Protein AF-A0A7U9N0S5-F1 (afdb_monomer_lite)

Radius of gyration: 13.01 Å; chains: 1; bounding box: 36×22×34 Å

pLDDT: mean 96.0, std 2.58, range [88.69, 98.56]

Sequence (92 aa):
MVKLKVGRNIFDIDENDLILDNGACYMLVTQEIIKNYSSYSPTVSKKLFTDLKKCELIFTSEGLRQAAIKRYGNSVVTFWEFNIKKMQKMGY

Secondary structure (DSSP, 8-state):
-EEEEETTEEEEE-TT-EEEE-SS-EEETT--EEETTEEEPPEEPHHHHHHHHHTT-EE--HHHHHHHHHHHS-TT-EEEEE-HHHHHHTT-

Structure (mmCIF, N/CA/C/O backbone):
data_AF-A0A7U9N0S5-F1
#
_entry.id   AF-A0A7U9N0S5-F1
#
loop_
_atom_site.group_PDB
_atom_site.id
_atom_site.type_symbol
_atom_site.label_atom_id
_atom_site.label_alt_id
_atom_site.label_comp_id
_atom_site.label_asym_id
_atom_site.label_entity_id
_atom_site.label_seq_id
_atom_site.pdbx_PDB_ins_code
_atom_site.Cartn_x
_atom_site.Cartn_y
_atom_site.Cartn_z
_atom_site.occupancy
_atom_site.B_iso_or_equiv
_atom_site.auth_seq_id
_atom_site.auth_comp_id
_atom_site.auth_asym_id
_atom_site.auth_atom_id
_atom_site.pdbx_PDB_model_num
ATOM 1 N N . MET A 1 1 ? 0.079 12.098 8.347 1.00 90.44 1 MET A N 1
ATOM 2 C CA . MET A 1 1 ? 1.014 11.047 8.792 1.00 90.44 1 MET A CA 1
ATOM 3 C C . MET A 1 1 ? 0.321 10.072 9.744 1.00 90.44 1 MET A C 1
ATOM 5 O O . MET A 1 1 ? -0.438 10.532 10.597 1.00 90.44 1 MET A O 1
ATOM 9 N N . VAL A 1 2 ? 0.539 8.765 9.566 1.00 96.88 2 VAL A N 1
ATOM 10 C CA . VAL A 1 2 ? 0.022 7.637 10.380 1.00 96.88 2 VAL A CA 1
ATOM 11 C C . VAL A 1 2 ? 1.080 6.537 10.489 1.00 96.88 2 VAL A C 1
ATOM 13 O O . VAL A 1 2 ? 1.934 6.445 9.609 1.00 96.88 2 VAL A O 1
ATOM 16 N N . LYS A 1 3 ? 1.032 5.675 11.514 1.00 97.62 3 LYS A N 1
ATOM 17 C CA . LYS A 1 3 ? 2.018 4.591 11.663 1.00 97.62 3 LYS A CA 1
ATOM 18 C C . LYS A 1 3 ? 1.489 3.287 11.084 1.00 97.62 3 LYS A C 1
ATOM 20 O O . LYS A 1 3 ? 0.498 2.734 11.552 1.00 97.62 3 LYS A O 1
ATOM 25 N N . LEU A 1 4 ? 2.195 2.733 10.102 1.00 97.62 4 LEU A N 1
ATOM 26 C CA . LEU A 1 4 ? 1.835 1.458 9.485 1.00 97.62 4 LEU A CA 1
ATOM 27 C C . LEU A 1 4 ? 2.928 0.414 9.695 1.00 97.62 4 LEU A C 1
ATOM 29 O O . LEU A 1 4 ? 4.069 0.568 9.261 1.00 97.62 4 LEU A O 1
ATOM 33 N N . LYS A 1 5 ? 2.560 -0.709 10.315 1.00 97.06 5 LYS A N 1
ATOM 34 C CA . LYS A 1 5 ? 3.447 -1.868 10.411 1.00 97.06 5 LYS A CA 1
ATOM 35 C C . LYS A 1 5 ? 3.466 -2.631 9.087 1.00 97.06 5 LYS A C 1
ATOM 37 O O . LYS A 1 5 ? 2.460 -3.224 8.698 1.00 97.06 5 LYS A O 1
ATOM 42 N N . VAL A 1 6 ? 4.630 -2.699 8.446 1.00 96.69 6 VAL A N 1
ATOM 43 C CA . VAL A 1 6 ? 4.866 -3.487 7.229 1.00 96.69 6 VAL A CA 1
ATOM 44 C C . VAL A 1 6 ? 5.981 -4.496 7.500 1.00 96.69 6 VAL A C 1
ATOM 46 O O . VAL A 1 6 ? 7.151 -4.158 7.693 1.00 96.69 6 VAL A O 1
ATOM 49 N N . GLY A 1 7 ? 5.605 -5.775 7.558 1.00 92.06 7 GLY A N 1
ATOM 50 C CA . GLY A 1 7 ? 6.519 -6.849 7.941 1.00 92.06 7 GLY A CA 1
ATOM 51 C C . GLY A 1 7 ? 7.034 -6.672 9.374 1.00 92.06 7 GLY A C 1
ATOM 52 O O . GLY A 1 7 ? 6.258 -6.712 10.332 1.00 92.06 7 GLY A O 1
ATOM 53 N N . ARG A 1 8 ? 8.356 -6.512 9.519 1.00 92.31 8 ARG A N 1
ATOM 54 C CA . ARG A 1 8 ? 9.033 -6.328 10.817 1.00 92.31 8 ARG A CA 1
ATOM 55 C C . ARG A 1 8 ? 9.250 -4.860 11.198 1.00 92.31 8 ARG A C 1
ATOM 57 O O . ARG A 1 8 ? 9.710 -4.611 12.304 1.00 92.31 8 ARG A O 1
ATOM 64 N N . ASN A 1 9 ? 8.911 -3.920 10.319 1.00 95.62 9 ASN A N 1
ATOM 65 C CA . ASN A 1 9 ? 9.194 -2.498 10.499 1.00 95.62 9 ASN A CA 1
ATOM 66 C C . ASN A 1 9 ? 7.892 -1.697 10.635 1.00 95.62 9 ASN A C 1
ATOM 68 O O . ASN A 1 9 ? 6.823 -2.160 10.226 1.00 95.62 9 ASN A O 1
ATOM 72 N N . ILE A 1 10 ? 7.992 -0.504 11.212 1.00 96.88 10 ILE A N 1
ATOM 73 C CA . ILE A 1 10 ? 6.912 0.482 11.287 1.00 96.88 10 ILE A CA 1
ATOM 74 C C . ILE A 1 10 ? 7.364 1.687 10.472 1.00 96.88 10 ILE A C 1
ATOM 76 O O . ILE A 1 10 ? 8.486 2.152 10.656 1.00 96.88 10 ILE A O 1
ATOM 80 N N . PHE A 1 11 ? 6.496 2.152 9.582 1.00 97.56 11 PHE A N 1
ATOM 81 C CA . PHE A 1 11 ? 6.736 3.302 8.721 1.00 97.56 11 PHE A CA 1
ATOM 82 C C . PHE A 1 11 ? 5.756 4.411 9.077 1.00 97.56 11 PHE A C 1
ATOM 84 O O . PHE A 1 11 ? 4.587 4.134 9.363 1.00 97.56 11 PHE A O 1
ATOM 91 N N . ASP A 1 12 ? 6.240 5.645 9.050 1.00 97.44 12 ASP A N 1
ATOM 92 C CA . ASP A 1 12 ? 5.393 6.826 9.060 1.00 97.44 12 ASP A CA 1
ATOM 93 C C . ASP A 1 12 ? 4.911 7.060 7.622 1.00 97.44 12 ASP A C 1
ATOM 95 O O . ASP A 1 12 ? 5.724 7.245 6.723 1.00 97.44 12 ASP A O 1
ATOM 99 N N . ILE A 1 13 ? 3.598 6.967 7.410 1.00 98.06 13 ILE A N 1
ATOM 100 C CA . ILE A 1 13 ? 2.950 7.036 6.095 1.00 98.06 13 ILE A CA 1
ATOM 101 C C . ILE A 1 13 ? 2.193 8.354 5.958 1.00 98.06 13 ILE A C 1
ATOM 103 O O . ILE A 1 13 ? 1.406 8.711 6.847 1.00 98.06 13 ILE A O 1
ATOM 107 N N . ASP A 1 14 ? 2.371 9.052 4.843 1.00 97.56 14 ASP A N 1
ATOM 108 C CA . ASP A 1 14 ? 1.610 10.245 4.474 1.00 97.56 14 ASP A CA 1
ATOM 109 C C . ASP A 1 14 ? 0.967 10.149 3.078 1.00 97.56 14 ASP A C 1
ATOM 111 O O . ASP A 1 14 ? 0.943 9.096 2.444 1.00 97.56 14 ASP A O 1
ATOM 115 N N . GLU A 1 15 ? 0.325 11.232 2.644 1.00 96.50 15 GLU A N 1
ATOM 116 C CA . GLU A 1 15 ? -0.379 11.311 1.361 1.00 96.50 15 GLU A CA 1
ATOM 117 C C . GLU A 1 15 ? 0.515 11.138 0.122 1.00 96.50 15 GLU A C 1
ATOM 119 O O . GLU A 1 15 ? -0.011 10.881 -0.958 1.00 96.50 15 GLU A O 1
ATOM 124 N N . ASN A 1 16 ? 1.836 11.258 0.255 1.00 96.75 16 ASN A N 1
ATOM 125 C CA . ASN A 1 16 ? 2.790 11.069 -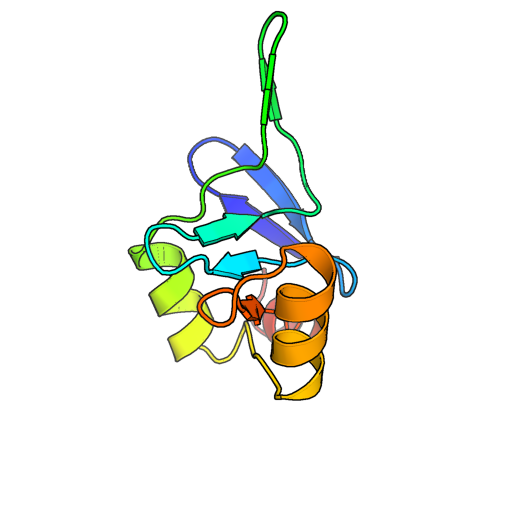0.836 1.00 96.75 16 ASN A CA 1
ATOM 126 C C . ASN A 1 16 ? 3.277 9.622 -0.941 1.00 96.75 16 ASN A C 1
ATOM 128 O O . ASN A 1 16 ? 3.951 9.278 -1.914 1.00 96.75 16 ASN A O 1
ATOM 132 N N . ASP A 1 17 ? 2.968 8.778 0.046 1.00 98.06 17 ASP A N 1
ATOM 133 C CA . ASP A 1 17 ? 3.385 7.386 0.050 1.00 98.06 17 ASP A CA 1
ATOM 134 C C . ASP A 1 17 ? 2.532 6.514 -0.872 1.00 98.06 17 ASP A C 1
ATOM 136 O O . ASP A 1 17 ? 1.306 6.626 -0.934 1.00 98.06 17 ASP A O 1
ATOM 140 N N . LEU A 1 18 ? 3.193 5.581 -1.561 1.00 98.12 18 LEU A N 1
ATOM 141 C CA . LEU A 1 18 ? 2.558 4.734 -2.568 1.00 98.12 18 LEU A CA 1
ATOM 142 C C . LEU A 1 18 ? 2.886 3.261 -2.366 1.00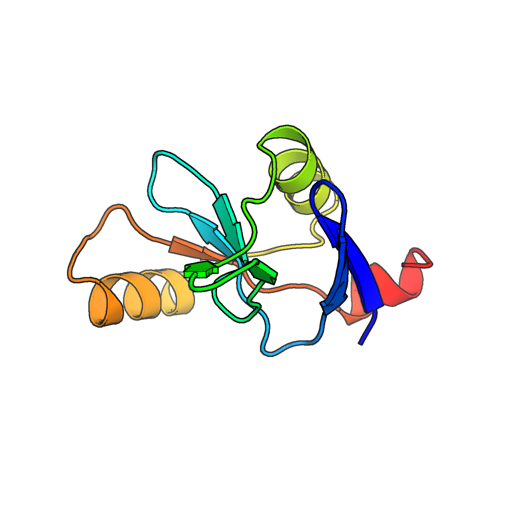 98.12 18 LEU A C 1
ATOM 144 O O . LEU A 1 18 ? 4.045 2.870 -2.195 1.00 98.12 18 LEU A O 1
ATOM 148 N N . ILE A 1 19 ? 1.863 2.420 -2.514 1.00 98.44 19 ILE A N 1
ATOM 149 C CA . ILE A 1 19 ? 2.053 0.992 -2.766 1.00 98.44 19 ILE A CA 1
ATOM 150 C C . ILE A 1 19 ? 2.043 0.756 -4.280 1.00 98.44 19 ILE A C 1
ATOM 152 O O . ILE A 1 19 ? 1.092 1.112 -4.971 1.00 98.44 19 ILE A O 1
ATOM 156 N N . LEU A 1 20 ? 3.083 0.107 -4.797 1.00 97.88 20 LEU A N 1
ATOM 157 C CA . LEU A 1 20 ? 3.121 -0.454 -6.143 1.00 97.88 20 LEU A CA 1
ATOM 158 C C . LEU A 1 20 ? 2.611 -1.894 -6.111 1.00 97.88 20 LEU A C 1
ATOM 160 O O . LEU A 1 20 ? 3.180 -2.732 -5.415 1.00 97.88 20 LEU A O 1
ATOM 164 N N . ASP A 1 21 ? 1.582 -2.177 -6.901 1.00 97.31 21 ASP A N 1
ATOM 165 C CA . ASP A 1 21 ? 1.197 -3.524 -7.316 1.00 97.31 21 ASP A CA 1
ATOM 166 C C . ASP A 1 21 ? 1.805 -3.785 -8.697 1.00 97.31 21 ASP A C 1
ATOM 168 O O . ASP A 1 21 ? 1.504 -3.062 -9.648 1.00 97.31 21 ASP A O 1
ATOM 172 N N . ASN A 1 22 ? 2.687 -4.778 -8.814 1.00 93.50 22 ASN A N 1
ATOM 173 C CA . ASN A 1 22 ? 3.294 -5.157 -10.094 1.00 93.50 22 ASN A CA 1
ATOM 174 C C . ASN A 1 22 ? 2.721 -6.454 -10.690 1.00 93.50 22 ASN A C 1
ATOM 176 O O . ASN A 1 22 ? 3.315 -7.017 -11.610 1.00 93.50 22 ASN A O 1
ATOM 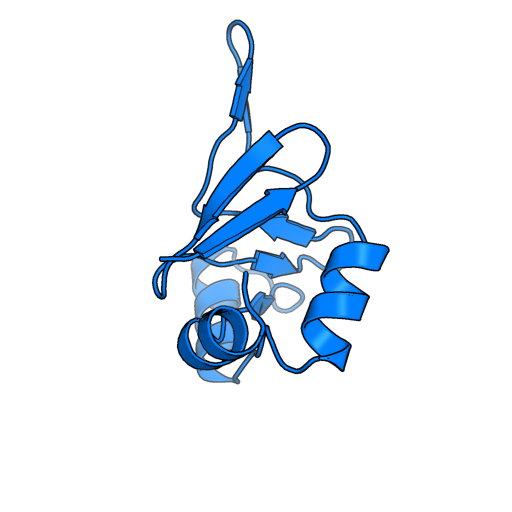180 N N . GLY A 1 23 ? 1.608 -6.957 -10.150 1.00 90.62 23 GLY A N 1
ATOM 181 C CA . GLY A 1 23 ? 0.991 -8.223 -10.547 1.00 90.62 23 GLY A CA 1
ATOM 182 C C . GLY A 1 23 ? 1.584 -9.464 -9.871 1.00 90.62 23 GLY A C 1
ATOM 183 O O . GLY A 1 23 ? 0.981 -10.533 -9.943 1.00 90.62 23 GLY A O 1
ATOM 184 N N . ALA A 1 24 ? 2.721 -9.341 -9.177 1.00 92.44 24 ALA A N 1
ATOM 185 C CA . ALA A 1 24 ? 3.352 -10.428 -8.423 1.00 92.44 24 ALA A CA 1
ATOM 186 C C . ALA A 1 24 ? 3.464 -10.120 -6.920 1.00 92.44 24 ALA A C 1
ATOM 188 O O . ALA A 1 24 ? 3.250 -11.000 -6.084 1.00 92.44 24 ALA A O 1
ATOM 189 N N . CYS A 1 25 ? 3.789 -8.877 -6.562 1.00 95.19 25 CYS A N 1
ATOM 190 C CA . CYS A 1 25 ? 3.935 -8.423 -5.186 1.00 95.19 25 CYS A CA 1
ATOM 191 C C . CYS A 1 25 ? 3.484 -6.966 -5.000 1.00 95.19 25 CYS A C 1
ATOM 193 O O . CYS A 1 25 ? 3.307 -6.211 -5.956 1.00 95.19 25 CYS A O 1
ATOM 195 N N . TYR A 1 26 ? 3.321 -6.591 -3.730 1.00 98.00 26 TYR A N 1
ATOM 196 C CA . TYR A 1 26 ? 2.989 -5.237 -3.301 1.00 98.00 26 TYR A CA 1
ATOM 197 C C . TYR A 1 26 ? 4.206 -4.629 -2.604 1.00 98.00 26 TYR A C 1
ATOM 199 O O . TYR A 1 26 ? 4.763 -5.250 -1.696 1.00 98.00 26 TYR A O 1
ATOM 207 N N . MET A 1 27 ? 4.631 -3.433 -2.997 1.00 97.44 27 MET A N 1
ATOM 208 C CA . MET A 1 27 ? 5.823 -2.781 -2.442 1.00 97.44 27 MET A CA 1
ATOM 209 C C . MET A 1 27 ? 5.514 -1.345 -2.049 1.00 97.44 27 MET A C 1
ATOM 211 O O . MET A 1 27 ? 4.905 -0.622 -2.828 1.00 97.44 27 MET A O 1
ATOM 215 N N . LEU A 1 28 ? 5.951 -0.919 -0.867 1.00 97.56 28 LEU A N 1
ATOM 216 C CA . LEU A 1 28 ? 5.870 0.474 -0.436 1.00 97.56 28 LEU A CA 1
ATOM 217 C C . LEU A 1 28 ? 7.025 1.255 -1.083 1.00 97.56 28 LEU A C 1
ATOM 219 O O . LEU A 1 28 ? 8.116 1.325 -0.530 1.00 97.56 28 LEU A O 1
ATOM 223 N N . VAL A 1 29 ? 6.821 1.744 -2.306 1.00 96.25 29 VAL A N 1
ATOM 224 C CA . VAL A 1 29 ? 7.906 2.203 -3.204 1.00 96.25 29 VAL A CA 1
ATOM 225 C C . VAL A 1 29 ? 8.463 3.586 -2.880 1.00 96.25 29 VAL A C 1
ATOM 227 O O . VAL A 1 29 ? 9.451 4.007 -3.474 1.00 96.25 29 VAL A O 1
ATOM 230 N N . THR A 1 30 ? 7.831 4.287 -1.949 1.00 96.81 30 THR A N 1
ATOM 231 C CA . THR A 1 30 ? 8.244 5.596 -1.425 1.00 96.81 30 THR A CA 1
ATOM 232 C C . THR A 1 30 ? 9.038 5.486 -0.129 1.00 96.81 30 THR A C 1
ATOM 234 O O . THR A 1 30 ? 9.616 6.469 0.318 1.00 96.81 30 THR A O 1
ATOM 237 N N . GLN A 1 31 ? 9.104 4.285 0.447 1.00 96.62 31 GLN A N 1
ATOM 238 C CA . GLN A 1 31 ? 9.872 3.988 1.646 1.00 96.62 31 GLN A CA 1
ATOM 239 C C . GLN A 1 31 ? 10.995 3.009 1.318 1.00 96.62 31 GLN A C 1
ATOM 241 O O . GLN A 1 31 ? 10.932 2.236 0.357 1.00 96.62 31 GLN A O 1
ATOM 246 N N . GLU A 1 32 ? 12.018 3.006 2.162 1.00 95.12 32 GLU A N 1
ATOM 247 C CA . GLU A 1 32 ? 13.190 2.164 1.984 1.00 95.12 32 GLU A CA 1
ATOM 248 C C . GLU A 1 32 ? 13.617 1.545 3.314 1.00 95.12 32 GLU A C 1
ATOM 250 O O . GLU A 1 32 ? 13.566 2.173 4.371 1.00 95.12 32 GLU A O 1
ATOM 255 N N . ILE A 1 33 ? 14.036 0.282 3.268 1.00 94.62 33 ILE A N 1
ATOM 256 C CA . ILE A 1 33 ? 14.757 -0.364 4.361 1.00 94.62 33 ILE A CA 1
ATOM 257 C C . ILE A 1 33 ? 16.217 -0.436 3.955 1.00 94.62 33 ILE A C 1
ATOM 259 O O . ILE A 1 33 ? 16.557 -1.064 2.952 1.00 94.62 33 ILE A O 1
ATOM 263 N N . ILE A 1 34 ? 17.080 0.134 4.787 1.00 93.31 34 ILE A N 1
ATOM 264 C CA . ILE A 1 34 ? 18.525 -0.019 4.661 1.00 93.31 34 ILE A CA 1
ATOM 265 C C . ILE A 1 34 ? 18.942 -1.201 5.534 1.00 93.31 34 ILE A C 1
ATOM 267 O O . ILE A 1 34 ? 18.707 -1.218 6.745 1.00 93.31 34 ILE A O 1
ATOM 271 N N . LYS A 1 35 ? 19.548 -2.218 4.919 1.00 88.88 35 LYS A N 1
ATOM 272 C CA . LYS A 1 35 ? 20.116 -3.365 5.631 1.00 88.88 35 LYS A CA 1
ATOM 273 C C . LYS A 1 35 ? 21.472 -3.716 5.036 1.00 88.88 35 LYS A C 1
ATOM 275 O O . LYS A 1 35 ? 21.567 -4.116 3.875 1.00 88.88 35 LYS A O 1
ATOM 280 N N . ASN A 1 36 ? 22.508 -3.641 5.869 1.00 90.19 36 ASN A N 1
ATOM 281 C CA . ASN A 1 36 ? 23.902 -3.816 5.459 1.00 90.19 36 ASN A CA 1
ATOM 282 C C . ASN A 1 36 ? 24.239 -2.865 4.289 1.00 90.19 36 ASN A C 1
ATOM 284 O O . ASN A 1 36 ? 23.950 -1.677 4.367 1.00 90.19 36 ASN A O 1
ATOM 288 N N . TYR A 1 37 ? 24.801 -3.397 3.201 1.00 92.06 37 TYR A N 1
ATOM 289 C CA . TYR A 1 37 ? 25.167 -2.666 1.982 1.00 92.06 37 TYR A CA 1
ATOM 290 C C . TYR A 1 37 ? 24.060 -2.665 0.915 1.00 92.06 37 TYR A C 1
ATOM 292 O O . TYR A 1 37 ? 24.343 -2.500 -0.267 1.00 92.06 37 TYR A O 1
ATOM 300 N N . SER A 1 38 ? 22.810 -2.920 1.310 1.00 93.00 38 SER A N 1
ATOM 301 C CA . SER A 1 38 ? 21.671 -2.989 0.393 1.00 93.00 38 SER A CA 1
ATOM 302 C C . SER A 1 38 ? 20.506 -2.157 0.899 1.00 93.00 38 SER A C 1
ATOM 304 O O . SER A 1 38 ? 20.276 -2.052 2.108 1.00 93.00 38 SER A O 1
ATOM 306 N N . SER A 1 39 ? 19.752 -1.608 -0.042 1.00 92.88 39 SER A N 1
ATOM 307 C CA . SER A 1 39 ? 18.542 -0.862 0.229 1.00 92.88 39 SER A CA 1
ATOM 308 C C . SER A 1 39 ? 17.427 -1.368 -0.685 1.00 92.88 39 SER A C 1
ATOM 310 O O . SER A 1 39 ? 17.672 -1.800 -1.815 1.00 92.88 39 SER A O 1
ATOM 312 N N . TYR A 1 40 ? 16.217 -1.473 -0.146 1.00 93.50 40 TYR A N 1
ATOM 313 C CA . TYR A 1 40 ? 15.080 -2.019 -0.882 1.00 93.50 40 TYR A CA 1
ATOM 314 C C . TYR A 1 40 ? 13.758 -1.485 -0.343 1.00 93.50 40 TYR A C 1
ATOM 316 O O . TYR A 1 40 ? 13.615 -1.209 0.852 1.00 93.50 40 TYR A O 1
ATOM 324 N N . SER A 1 41 ? 12.761 -1.399 -1.220 1.00 95.31 41 SER A N 1
ATOM 325 C CA . SER A 1 41 ? 11.402 -1.044 -0.823 1.00 95.31 41 SER A CA 1
ATOM 326 C C . SER A 1 41 ? 10.761 -2.159 0.015 1.00 95.31 41 SER A C 1
ATOM 328 O O . SER A 1 41 ? 10.812 -3.332 -0.376 1.00 95.31 41 SER A O 1
ATOM 330 N N . PRO A 1 42 ? 10.114 -1.835 1.148 1.00 96.50 42 PRO A N 1
ATOM 331 C CA . PRO A 1 42 ? 9.408 -2.815 1.964 1.00 96.50 42 PRO A CA 1
ATOM 332 C C . PRO A 1 42 ? 8.320 -3.546 1.171 1.00 96.50 42 PRO A C 1
ATOM 334 O O . PRO A 1 42 ? 7.449 -2.921 0.565 1.00 96.50 42 PRO A O 1
ATOM 337 N N . THR A 1 43 ? 8.305 -4.878 1.228 1.00 96.81 43 THR A N 1
ATOM 338 C CA . THR A 1 43 ? 7.205 -5.671 0.661 1.00 96.81 43 THR A CA 1
ATOM 339 C C . THR A 1 43 ? 5.994 -5.657 1.594 1.00 96.81 43 THR A C 1
ATOM 341 O O . THR A 1 43 ? 6.065 -6.087 2.749 1.00 96.81 43 THR A O 1
ATOM 344 N N . VAL A 1 44 ? 4.853 -5.210 1.077 1.00 98.06 44 VAL A N 1
ATOM 345 C CA . VAL A 1 44 ? 3.551 -5.270 1.743 1.00 98.06 44 VAL A CA 1
ATOM 346 C C . VAL A 1 44 ? 2.980 -6.677 1.564 1.00 98.06 44 VAL A C 1
ATOM 348 O O . VAL A 1 44 ? 2.894 -7.206 0.457 1.00 98.06 44 VAL A O 1
ATOM 351 N N . SER A 1 45 ? 2.591 -7.323 2.665 1.00 97.69 45 SER A N 1
ATOM 352 C CA . SER A 1 45 ? 2.018 -8.670 2.581 1.00 97.69 45 SER A CA 1
ATOM 353 C C . SER A 1 45 ? 0.661 -8.645 1.871 1.00 97.69 45 SER A C 1
ATOM 355 O O . SER A 1 45 ? -0.114 -7.701 2.030 1.00 97.69 45 SER A O 1
ATOM 357 N N . LYS A 1 46 ? 0.321 -9.720 1.146 1.00 97.31 46 LYS A N 1
ATOM 358 C CA . LYS A 1 46 ? -0.993 -9.851 0.490 1.00 97.31 46 LYS A CA 1
ATOM 359 C C . LYS A 1 46 ? -2.154 -9.674 1.471 1.00 97.31 46 LYS A C 1
ATOM 361 O O . LYS A 1 46 ? -3.160 -9.061 1.118 1.00 97.31 46 LYS A O 1
ATOM 366 N N . LYS A 1 47 ? -2.002 -10.177 2.703 1.00 97.62 47 LYS A N 1
ATOM 367 C CA . LYS A 1 47 ? -2.984 -9.985 3.775 1.00 97.62 47 LYS A CA 1
ATOM 368 C C . LYS A 1 47 ? -3.143 -8.505 4.121 1.00 97.62 47 LYS A C 1
ATOM 370 O O . LYS A 1 47 ? -4.260 -8.012 4.061 1.00 97.62 47 LYS A O 1
ATOM 375 N N . LEU A 1 48 ? -2.045 -7.804 4.412 1.00 98.06 48 LEU A N 1
ATOM 376 C CA . LEU A 1 48 ? -2.091 -6.382 4.759 1.00 98.06 48 LEU A CA 1
ATOM 377 C C . LEU A 1 48 ? -2.700 -5.550 3.626 1.00 98.06 48 LEU A C 1
ATOM 379 O O . LEU A 1 48 ? -3.616 -4.777 3.871 1.00 98.06 48 LEU A O 1
ATOM 383 N N . PHE A 1 49 ? -2.258 -5.759 2.385 1.00 98.50 49 PHE A N 1
ATOM 384 C CA . PHE A 1 49 ? -2.820 -5.071 1.223 1.00 98.50 49 PHE A CA 1
ATOM 385 C C . PHE A 1 49 ? -4.331 -5.309 1.085 1.00 98.50 49 PHE A C 1
ATOM 387 O O . PHE A 1 49 ? -5.103 -4.372 0.897 1.00 98.50 49 PHE A O 1
ATOM 394 N N . THR A 1 50 ? -4.767 -6.565 1.225 1.00 98.25 50 THR A N 1
ATOM 395 C CA . THR A 1 50 ? -6.190 -6.924 1.147 1.00 98.25 50 THR A CA 1
ATOM 396 C C . THR A 1 50 ? -6.994 -6.278 2.271 1.00 98.25 50 THR A C 1
ATOM 398 O O . THR A 1 50 ? -8.089 -5.785 2.015 1.00 98.25 50 THR A O 1
ATOM 401 N N . ASP A 1 51 ? -6.467 -6.266 3.495 1.00 98.12 51 ASP A N 1
ATOM 402 C CA . ASP A 1 51 ? -7.132 -5.672 4.655 1.00 98.12 51 ASP A CA 1
ATOM 403 C C . ASP A 1 51 ? -7.245 -4.143 4.490 1.00 98.12 51 ASP A C 1
ATOM 405 O O . ASP A 1 51 ? -8.332 -3.590 4.653 1.00 98.12 51 ASP A O 1
ATOM 409 N N . LEU A 1 52 ? -6.175 -3.466 4.048 1.00 98.25 52 LEU A N 1
ATOM 410 C CA . LEU A 1 52 ? -6.198 -2.034 3.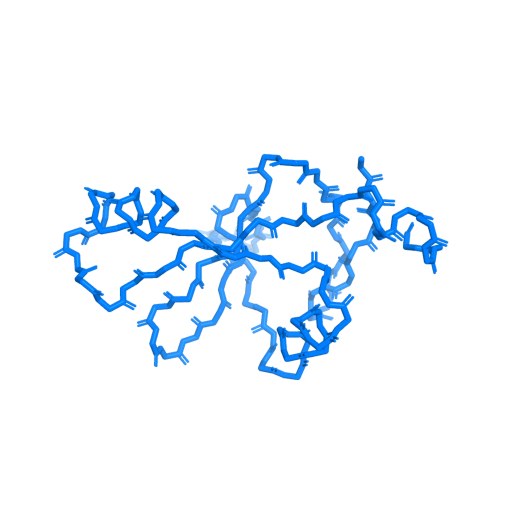720 1.00 98.25 52 LEU A CA 1
ATOM 411 C C . LEU A 1 52 ? -7.228 -1.722 2.627 1.00 98.25 52 LEU A C 1
ATOM 413 O O . LEU A 1 52 ? -8.015 -0.788 2.771 1.00 98.25 52 LEU A O 1
ATOM 417 N N . LYS A 1 53 ? -7.262 -2.524 1.554 1.00 98.19 53 LYS A N 1
ATOM 418 C CA . LYS A 1 53 ? -8.211 -2.355 0.446 1.00 98.19 53 LYS A CA 1
ATOM 419 C C . LYS A 1 53 ? -9.658 -2.570 0.894 1.00 98.19 53 LYS A C 1
ATOM 421 O O . LYS A 1 53 ? -10.516 -1.763 0.557 1.00 98.19 53 LYS A O 1
ATOM 426 N N . LYS A 1 54 ? -9.938 -3.624 1.670 1.00 98.06 54 LYS A N 1
ATOM 427 C CA . LYS A 1 54 ? -11.284 -3.914 2.204 1.00 98.06 54 LYS A CA 1
ATOM 428 C C . LYS A 1 54 ? -11.794 -2.813 3.128 1.00 98.06 54 LYS A C 1
ATOM 430 O O . LYS A 1 54 ? -12.979 -2.511 3.111 1.00 98.06 54 LYS A O 1
ATOM 435 N N . CYS A 1 55 ? -10.902 -2.211 3.907 1.00 97.62 55 CYS A N 1
ATOM 436 C CA . CYS A 1 55 ? -11.224 -1.073 4.760 1.00 97.62 55 CYS A CA 1
ATOM 437 C C . CYS A 1 55 ? -11.238 0.265 3.997 1.00 97.62 55 CYS A C 1
ATOM 439 O O . CYS A 1 55 ? -11.456 1.307 4.612 1.00 97.62 55 CYS A O 1
ATOM 441 N N . GLU A 1 56 ? -11.011 0.261 2.678 1.00 97.94 56 GLU A N 1
ATOM 442 C CA . GLU A 1 56 ? -10.893 1.450 1.816 1.00 97.94 56 GLU A CA 1
ATOM 443 C C . GLU A 1 56 ? -9.857 2.463 2.344 1.00 97.94 56 GLU A C 1
ATOM 445 O O . GLU A 1 56 ? -10.027 3.682 2.261 1.00 97.94 56 GLU A O 1
ATOM 450 N N . LEU A 1 57 ? -8.792 1.939 2.954 1.00 98.38 57 LEU A N 1
ATOM 451 C CA . LEU A 1 57 ? -7.650 2.706 3.454 1.00 98.38 57 LEU A CA 1
ATOM 452 C C . LEU A 1 57 ? -6.600 2.938 2.376 1.00 98.38 57 LEU A C 1
ATOM 454 O O . LEU A 1 57 ? -5.737 3.790 2.550 1.00 98.38 57 LEU A O 1
ATOM 458 N N . ILE A 1 58 ? -6.691 2.203 1.273 1.00 98.56 58 ILE A N 1
ATOM 459 C CA . ILE A 1 58 ? -5.942 2.463 0.053 1.00 98.56 58 ILE A CA 1
ATOM 460 C C . ILE A 1 58 ? -6.890 2.481 -1.136 1.00 98.56 58 ILE A C 1
ATOM 462 O O . ILE A 1 58 ? -7.899 1.768 -1.149 1.00 98.56 58 ILE A O 1
ATOM 466 N N . PHE A 1 59 ? -6.554 3.272 -2.143 1.00 98.19 59 PHE A N 1
ATOM 467 C CA . PHE A 1 59 ? -7.332 3.381 -3.369 1.00 98.19 59 PHE A CA 1
ATOM 468 C C . PHE A 1 59 ? -6.415 3.557 -4.576 1.00 98.19 59 PHE A C 1
ATOM 470 O O . PHE A 1 59 ? -5.250 3.922 -4.453 1.00 98.19 59 PHE A O 1
ATOM 477 N N . THR A 1 60 ? -6.955 3.266 -5.754 1.00 97.81 60 THR A N 1
ATOM 478 C CA . THR A 1 60 ? -6.291 3.514 -7.031 1.00 97.81 60 THR A CA 1
ATOM 479 C C . THR A 1 60 ? -7.242 4.258 -7.963 1.00 97.81 60 THR A C 1
ATOM 481 O O . THR A 1 60 ? -8.449 4.317 -7.722 1.00 97.81 60 THR A O 1
ATOM 484 N N . SER A 1 61 ? -6.697 4.844 -9.020 1.00 97.06 61 SER A N 1
ATOM 485 C CA . SER A 1 61 ? -7.427 5.583 -10.044 1.00 97.06 61 SER A CA 1
ATOM 486 C C . SER A 1 61 ? -6.781 5.343 -11.404 1.00 97.06 61 SER A C 1
ATOM 488 O O . SER A 1 61 ? -5.636 4.896 -11.486 1.00 97.06 61 SER A O 1
ATOM 490 N N . GLU A 1 62 ? -7.483 5.679 -12.487 1.00 96.75 62 GLU A N 1
ATOM 491 C CA . GLU A 1 62 ? -6.889 5.590 -13.824 1.00 96.75 62 GLU A CA 1
ATOM 492 C C . GLU A 1 62 ? -5.652 6.494 -13.948 1.00 96.75 62 GLU A C 1
ATOM 494 O O . GLU A 1 62 ? -4.656 6.098 -14.542 1.00 96.75 62 GLU A O 1
ATOM 499 N N . GLY A 1 63 ? -5.652 7.664 -13.299 1.00 97.25 63 GLY A N 1
ATOM 500 C CA . GLY A 1 63 ? -4.477 8.539 -13.246 1.00 97.25 63 GLY A CA 1
ATOM 501 C C . GLY A 1 63 ? -3.272 7.875 -12.572 1.00 97.25 63 GLY A C 1
ATOM 502 O O . GLY A 1 63 ? -2.167 7.911 -13.113 1.00 97.25 63 GLY A O 1
ATOM 503 N N . LEU A 1 64 ? -3.485 7.206 -11.434 1.00 96.56 64 LEU A N 1
ATOM 504 C CA . LEU A 1 64 ? -2.438 6.459 -10.725 1.00 96.56 64 LEU A CA 1
ATOM 505 C C . LEU A 1 64 ? -1.925 5.271 -11.535 1.00 96.56 64 LEU A C 1
ATOM 507 O O . LEU A 1 64 ? -0.720 5.011 -11.571 1.00 96.56 64 LEU A O 1
ATOM 511 N N . ARG A 1 65 ? -2.829 4.573 -12.225 1.00 96.06 65 ARG A N 1
ATOM 512 C CA . ARG A 1 65 ? -2.464 3.505 -13.150 1.00 96.06 65 ARG A CA 1
ATOM 513 C C . ARG A 1 65 ? -1.584 4.044 -14.276 1.00 96.06 65 ARG A C 1
ATOM 515 O O . ARG A 1 65 ? -0.480 3.545 -14.461 1.00 96.06 65 ARG A O 1
ATOM 522 N N . GLN A 1 66 ? -2.006 5.097 -14.973 1.00 96.75 66 GLN A N 1
ATOM 523 C CA . GLN A 1 66 ? -1.219 5.704 -16.052 1.00 96.75 66 GLN A CA 1
ATOM 524 C C . GLN A 1 66 ? 0.131 6.241 -15.560 1.00 96.75 66 GLN A C 1
ATOM 526 O O . GLN A 1 66 ? 1.138 6.095 -16.252 1.00 96.75 66 GLN A O 1
ATOM 531 N N . ALA A 1 67 ? 0.195 6.797 -14.347 1.00 96.25 67 ALA A N 1
ATOM 532 C CA . ALA A 1 67 ? 1.452 7.218 -13.731 1.00 96.25 67 ALA A CA 1
ATOM 533 C C . ALA A 1 67 ? 2.408 6.035 -13.488 1.00 96.25 67 ALA A C 1
ATOM 535 O O . ALA A 1 67 ? 3.599 6.138 -13.797 1.00 96.25 67 ALA A O 1
ATOM 536 N N . ALA A 1 68 ? 1.897 4.900 -12.996 1.00 95.81 68 ALA A N 1
ATOM 537 C CA . ALA A 1 68 ? 2.686 3.681 -12.819 1.00 95.81 68 ALA A CA 1
ATOM 538 C C . ALA A 1 68 ? 3.199 3.149 -14.166 1.00 95.81 68 ALA A C 1
ATOM 540 O O . ALA A 1 68 ? 4.397 2.893 -14.314 1.00 95.81 68 ALA A O 1
ATOM 541 N N . ILE A 1 69 ? 2.321 3.065 -15.170 1.00 95.12 69 ILE A N 1
ATOM 542 C CA . ILE A 1 69 ? 2.670 2.621 -16.526 1.00 95.12 69 ILE A CA 1
ATOM 543 C C . ILE A 1 69 ? 3.747 3.526 -17.124 1.00 95.12 69 ILE A C 1
ATOM 545 O O . ILE A 1 69 ? 4.744 3.029 -17.638 1.00 95.12 69 ILE A O 1
ATOM 549 N N . LYS A 1 70 ? 3.594 4.850 -17.017 1.00 96.44 70 LYS A N 1
ATOM 550 C CA . LYS A 1 70 ? 4.572 5.819 -17.528 1.00 96.44 70 LYS A CA 1
ATOM 551 C C . LYS A 1 70 ? 5.939 5.668 -16.859 1.00 96.44 70 LYS A C 1
ATOM 553 O O . LYS A 1 70 ? 6.954 5.818 -17.531 1.00 96.44 70 LYS A O 1
ATOM 558 N N . ARG A 1 71 ? 5.979 5.382 -15.553 1.00 95.31 71 ARG A N 1
ATOM 559 C CA . ARG A 1 71 ? 7.236 5.234 -14.803 1.00 95.31 71 ARG A CA 1
ATOM 560 C C . ARG A 1 71 ? 7.962 3.924 -15.105 1.00 95.31 71 ARG A C 1
ATOM 562 O O . ARG A 1 71 ? 9.185 3.930 -15.180 1.00 95.31 71 ARG A O 1
ATOM 569 N N . TYR A 1 72 ? 7.230 2.820 -15.245 1.00 92.25 72 TYR A N 1
ATOM 570 C CA . TYR A 1 72 ? 7.820 1.477 -15.344 1.00 92.25 72 TYR A CA 1
ATOM 571 C C . TYR A 1 72 ? 7.699 0.828 -16.731 1.00 92.25 72 TYR A C 1
ATOM 573 O O . TYR A 1 72 ? 8.226 -0.261 -16.936 1.00 92.25 72 TYR A O 1
ATOM 581 N N . GLY A 1 73 ? 7.006 1.460 -17.680 1.00 92.00 73 GLY A N 1
ATOM 582 C CA . GLY A 1 73 ? 6.833 0.962 -19.048 1.00 92.00 73 GLY A CA 1
ATOM 583 C C . GLY A 1 73 ? 5.975 -0.303 -19.166 1.00 92.00 73 GLY A C 1
ATOM 584 O O . GLY A 1 73 ? 6.073 -1.008 -20.165 1.00 92.00 73 GLY A O 1
ATOM 585 N N . ASN A 1 74 ? 5.158 -0.627 -18.157 1.00 88.69 74 ASN A N 1
ATOM 586 C CA . ASN A 1 74 ? 4.410 -1.886 -18.088 1.00 88.69 74 ASN A CA 1
ATOM 587 C C . ASN A 1 74 ? 2.939 -1.647 -17.710 1.00 88.69 74 ASN A C 1
ATOM 589 O O . ASN A 1 74 ? 2.658 -1.051 -16.679 1.00 88.69 74 ASN A O 1
ATOM 593 N N . SER A 1 75 ? 1.994 -2.148 -18.511 1.00 89.44 75 SER A N 1
ATOM 594 C CA . SER A 1 75 ? 0.543 -1.974 -18.310 1.00 89.44 75 SER A CA 1
ATOM 595 C C . SER A 1 75 ? -0.059 -2.761 -17.136 1.00 89.44 75 SER A C 1
ATOM 597 O O . SER A 1 75 ? -1.210 -2.509 -16.758 1.00 89.44 75 SER A O 1
ATOM 599 N N . VAL A 1 76 ? 0.704 -3.705 -16.574 1.00 91.31 76 VAL A N 1
ATOM 600 C CA . VAL A 1 76 ? 0.330 -4.547 -15.42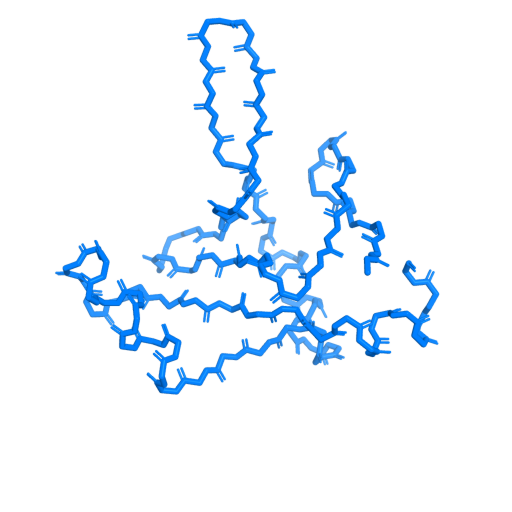6 1.00 91.31 76 VAL A CA 1
ATOM 601 C C . VAL A 1 76 ? 0.546 -3.818 -14.097 1.00 91.31 76 VAL A C 1
ATOM 603 O O . VAL A 1 76 ? -0.086 -4.170 -13.105 1.00 91.31 76 VAL A O 1
ATOM 606 N N . VAL A 1 77 ? 1.399 -2.788 -14.054 1.00 94.88 77 VAL A N 1
ATOM 607 C CA . VAL A 1 77 ? 1.695 -2.082 -12.802 1.00 94.88 77 VAL A CA 1
ATOM 608 C C . VAL A 1 77 ? 0.612 -1.067 -12.429 1.00 94.88 77 VAL A C 1
ATOM 610 O O . VAL A 1 77 ? 0.010 -0.429 -13.291 1.00 94.88 77 VAL A O 1
ATOM 613 N N . THR A 1 78 ? 0.361 -0.898 -11.132 1.00 97.81 78 THR A N 1
ATOM 614 C CA . THR A 1 78 ? -0.620 0.060 -10.601 1.00 97.81 78 THR A CA 1
ATOM 615 C C . THR A 1 78 ? -0.139 0.658 -9.281 1.00 97.81 78 THR A C 1
ATOM 617 O O . THR A 1 78 ? 0.330 -0.065 -8.402 1.00 97.81 78 THR A O 1
ATOM 620 N N . PHE A 1 79 ? -0.292 1.974 -9.118 1.00 98.38 79 PHE A N 1
ATOM 621 C CA . PHE A 1 79 ? -0.089 2.639 -7.832 1.00 98.38 79 PHE A CA 1
ATOM 622 C C . PHE A 1 79 ? -1.366 2.683 -6.996 1.00 98.38 79 PHE A C 1
ATOM 624 O O . PHE A 1 79 ? -2.472 2.821 -7.523 1.00 98.38 79 PHE A O 1
ATOM 631 N N . TRP A 1 80 ? -1.180 2.612 -5.683 1.00 98.56 80 TRP A N 1
ATOM 632 C CA . TRP A 1 80 ? -2.212 2.754 -4.668 1.00 98.56 80 TRP A CA 1
ATOM 633 C C . TRP A 1 80 ? -1.787 3.817 -3.657 1.00 98.56 80 TRP A C 1
ATOM 635 O O . TRP A 1 80 ? -0.705 3.714 -3.079 1.0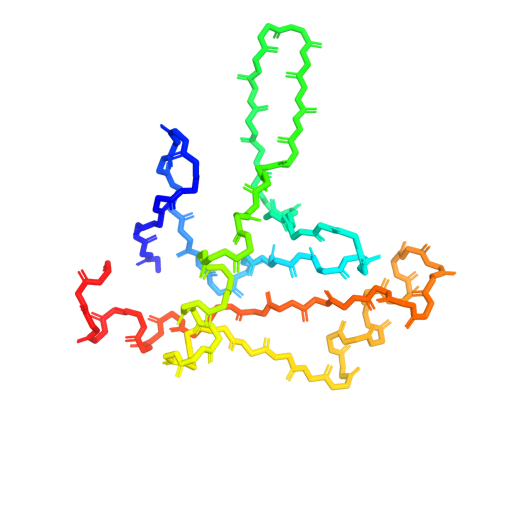0 98.56 80 TRP A O 1
ATOM 645 N N . GLU A 1 81 ? -2.650 4.804 -3.440 1.00 98.44 81 GLU A N 1
ATOM 646 C CA . GLU A 1 81 ? -2.482 5.871 -2.448 1.00 98.44 81 GLU A CA 1
ATOM 647 C C . GLU A 1 81 ? -3.155 5.499 -1.128 1.00 98.44 81 GLU A C 1
ATOM 649 O O . GLU A 1 81 ? -4.116 4.723 -1.106 1.00 98.44 81 GLU A O 1
ATOM 654 N N . PHE A 1 82 ? -2.682 6.088 -0.029 1.00 98.44 82 PHE A N 1
ATOM 655 C CA . PHE A 1 82 ? -3.280 5.926 1.292 1.00 98.44 82 PHE A CA 1
ATOM 656 C C . PHE A 1 82 ? -4.352 6.981 1.570 1.00 98.44 82 PHE A C 1
ATOM 658 O O . PHE A 1 82 ? -4.152 8.186 1.425 1.00 98.44 82 PHE A O 1
ATOM 665 N N . ASN A 1 83 ? -5.495 6.539 2.087 1.00 98.12 83 ASN A N 1
ATOM 666 C CA . ASN A 1 83 ? -6.518 7.423 2.629 1.00 98.12 83 ASN A CA 1
ATOM 667 C C . ASN A 1 83 ? -6.153 7.828 4.065 1.00 98.12 83 ASN A C 1
ATOM 669 O O . ASN A 1 83 ? -6.740 7.342 5.037 1.00 98.12 83 ASN A O 1
ATOM 673 N N . ILE A 1 84 ? -5.183 8.737 4.195 1.00 98.06 84 ILE A N 1
ATOM 674 C CA . ILE A 1 84 ? -4.638 9.191 5.486 1.00 98.06 84 ILE A CA 1
ATOM 675 C C . ILE A 1 84 ? -5.737 9.691 6.425 1.00 98.06 84 ILE A C 1
ATOM 677 O O . ILE A 1 84 ? -5.765 9.319 7.596 1.00 98.06 84 ILE A O 1
ATOM 681 N N . LYS A 1 85 ? -6.706 10.456 5.907 1.00 97.50 85 LYS A N 1
ATOM 682 C CA . LYS A 1 85 ? -7.841 10.958 6.700 1.00 97.50 85 LYS A CA 1
ATOM 683 C C . LYS A 1 85 ? -8.664 9.821 7.313 1.00 97.50 85 LYS A C 1
ATOM 685 O O . LYS A 1 85 ? -9.103 9.934 8.456 1.00 97.50 85 LYS A O 1
ATOM 690 N N . LYS A 1 86 ? -8.903 8.733 6.571 1.00 97.81 86 LYS A N 1
ATOM 691 C CA . LYS A 1 86 ? -9.644 7.565 7.076 1.00 97.81 86 LYS A CA 1
ATOM 692 C C . LYS A 1 86 ? -8.800 6.744 8.049 1.00 97.81 86 LYS A C 1
ATOM 694 O O . LYS A 1 86 ? -9.319 6.341 9.085 1.00 97.81 86 LYS A O 1
ATOM 699 N N . MET A 1 87 ? -7.511 6.564 7.762 1.00 98.06 87 MET A N 1
ATOM 700 C CA . MET A 1 87 ? -6.580 5.875 8.661 1.00 98.06 87 MET A CA 1
ATOM 701 C C . MET A 1 87 ? -6.504 6.570 10.028 1.00 98.06 87 MET A C 1
ATOM 703 O O . MET A 1 87 ? -6.697 5.915 11.048 1.00 98.06 87 MET A O 1
ATOM 707 N N . GLN A 1 88 ? -6.357 7.899 10.054 1.00 97.06 88 GLN A N 1
ATOM 708 C CA . GLN A 1 88 ? -6.356 8.687 11.294 1.00 97.06 88 GLN A CA 1
ATOM 709 C C . GLN A 1 88 ? -7.651 8.513 12.099 1.00 97.06 88 GLN A C 1
ATOM 711 O O . GLN A 1 88 ? -7.609 8.304 13.307 1.00 97.06 88 GLN A O 1
ATOM 716 N N . LYS A 1 89 ? -8.817 8.529 11.436 1.00 97.00 89 LYS A N 1
ATOM 717 C CA . LYS A 1 89 ? -10.116 8.290 12.097 1.00 97.00 89 LYS A CA 1
ATOM 718 C C . LYS A 1 89 ? -10.244 6.889 12.700 1.00 97.00 89 LYS A C 1
ATOM 720 O O . LYS A 1 89 ? -11.008 6.712 13.642 1.00 97.00 89 LYS A O 1
ATOM 725 N N . MET A 1 90 ? -9.532 5.905 12.154 1.00 95.50 90 MET A N 1
ATOM 726 C CA . MET A 1 90 ? -9.517 4.528 12.653 1.00 95.50 90 MET A CA 1
ATOM 727 C C . MET A 1 90 ? -8.460 4.285 13.743 1.00 95.50 90 MET A C 1
ATOM 729 O O . MET A 1 90 ? -8.385 3.171 14.254 1.00 95.50 90 MET A O 1
ATOM 733 N N . GLY A 1 91 ? -7.671 5.300 14.111 1.00 93.50 91 GLY A N 1
ATOM 734 C CA . GLY A 1 91 ? -6.663 5.199 15.170 1.00 93.50 91 GLY A CA 1
ATOM 735 C C . GLY A 1 91 ? -5.354 4.529 14.746 1.00 93.50 91 GLY A C 1
ATOM 736 O O . GLY A 1 91 ? -4.691 3.930 15.592 1.00 93.50 91 GLY A O 1
ATOM 737 N N . TYR A 1 92 ? -5.010 4.597 13.454 1.00 90.12 92 TYR A N 1
ATOM 738 C CA . TYR A 1 92 ? -3.659 4.282 12.961 1.00 90.12 92 TYR A CA 1
ATOM 739 C C . TYR A 1 92 ? -2.629 5.350 13.359 1.00 90.12 92 TYR A C 1
ATOM 741 O O . TYR A 1 92 ? -3.035 6.513 13.581 1.00 90.12 92 TYR A O 1
#

Foldseek 3Di:
DDWDDFPPDIDDDDQPWKWKDQVPFTFRQVDWDDDDPDIDTGTHDPVNVVVCVVLVQKDFDVVQQVVQCVVPVDNSMGIIGGPVVSNVVVPD